Protein AF-A0A5J4PQX6-F1 (afdb_monomer_lite)

Sequence (126 aa):
AGCYSRKFLVVVPFRTVFSLAATLFTVYRIVTVVIQKHILGWLISYLKDADSLYFFVPVFGYSLVLGLALDYDIFLFYRIAEYRDLGYTDHAAIVKATSQSGRIITAAGLIMAIAFLGLLFSHMVY

Secondary structure (DSSP, 8-state):
-THHHHHHHHHHHHHHHHHHHHHHHHHHHHHHHHHHTTTTTTT-GGGTS-----THHHHH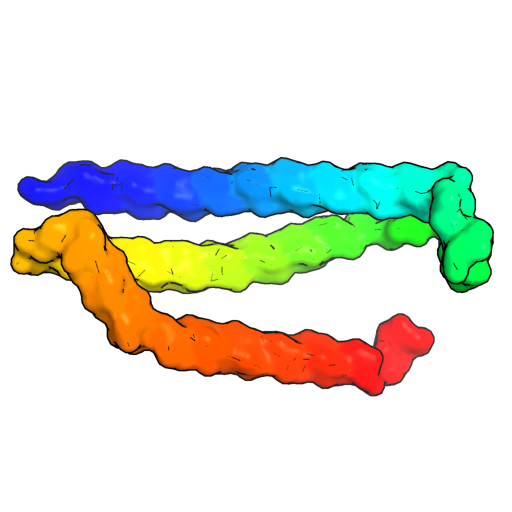HHHHHHHHHHHHHHHHHHHHHHHHHTT--HHHHHHHHHHHHHHHHHHHHHHHHHHHHHHHTSTT--

Organism: NCBI:txid222440

Radius of gyration: 19.86 Å; chains: 1; bounding box: 50×26×47 Å

Foldseek 3Di:
DPPVLVVCLVVQLVVVLVVLLVVLVVVQVVVQCCLCVVVVCVPDVVSVPDNGDDPCVSVVVSVVVSVLCCVVRNQLSVQLVVVVVVVDDSVRSNVVSCVVCVVVSVVVVVVVVVVVVVVVVDPPVD

pLDDT: mean 85.91, std 11.37, range [44.25, 95.75]

Structure (mmCIF, N/CA/C/O backbone):
data_AF-A0A5J4PQX6-F1
#
_entry.id   AF-A0A5J4PQX6-F1
#
loop_
_atom_site.group_PDB
_atom_site.id
_atom_site.type_symbol
_atom_site.label_atom_id
_atom_site.label_alt_id
_atom_site.label_comp_id
_atom_site.label_asym_id
_atom_site.label_entity_id
_atom_site.label_seq_id
_atom_site.pdbx_PDB_ins_code
_atom_site.Cartn_x
_atom_site.Cartn_y
_atom_site.Cartn_z
_atom_site.occupancy
_atom_site.B_iso_or_equiv
_atom_site.auth_seq_id
_atom_site.auth_comp_id
_atom_site.auth_asym_id
_atom_site.auth_atom_id
_atom_site.pdbx_PDB_model_num
ATOM 1 N N . ALA A 1 1 ? -27.441 -2.103 13.498 1.00 50.09 1 ALA A N 1
ATOM 2 C CA . ALA A 1 1 ? -26.081 -1.630 13.158 1.00 50.09 1 ALA A CA 1
ATOM 3 C C . ALA A 1 1 ? -25.296 -2.579 12.227 1.00 50.09 1 ALA A C 1
ATOM 5 O O . ALA A 1 1 ? -24.543 -2.086 11.403 1.00 50.09 1 ALA A O 1
ATOM 6 N N . GLY A 1 2 ? -25.500 -3.907 12.245 1.00 52.50 2 GLY A N 1
ATOM 7 C CA . GLY A 1 2 ? -24.624 -4.872 11.538 1.00 52.50 2 GLY A CA 1
ATOM 8 C C . GLY A 1 2 ? -24.675 -4.976 9.997 1.00 52.50 2 GLY A C 1
ATOM 9 O O . GLY A 1 2 ? -23.909 -5.746 9.428 1.00 52.50 2 GLY A O 1
ATOM 10 N N . CYS A 1 3 ? -25.537 -4.236 9.286 1.00 49.62 3 CYS A N 1
ATOM 11 C CA . CYS A 1 3 ? -25.641 -4.345 7.816 1.00 49.62 3 CYS A CA 1
ATOM 12 C C . CYS A 1 3 ? -24.597 -3.487 7.067 1.00 49.62 3 CYS A C 1
ATOM 14 O O . CYS A 1 3 ? -24.184 -3.831 5.959 1.00 49.62 3 CYS A O 1
ATOM 16 N N . TYR A 1 4 ? -24.126 -2.394 7.680 1.00 55.41 4 TYR A N 1
ATOM 17 C CA . TYR A 1 4 ? -23.200 -1.453 7.036 1.00 55.41 4 TYR A CA 1
ATOM 18 C C . TYR A 1 4 ? -21.765 -2.009 6.944 1.00 55.41 4 TYR A C 1
ATOM 20 O O . TYR A 1 4 ? -21.097 -1.845 5.926 1.00 55.41 4 TYR A O 1
ATOM 28 N N . SER A 1 5 ? -21.337 -2.763 7.962 1.00 62.53 5 SER A N 1
ATOM 29 C CA . SER A 1 5 ? -19.995 -3.356 8.065 1.00 62.53 5 SER A CA 1
ATOM 30 C C . SER A 1 5 ? -19.708 -4.404 6.971 1.00 62.53 5 SER A C 1
ATOM 32 O O . SER A 1 5 ? -18.662 -4.369 6.324 1.00 62.53 5 SER A O 1
ATOM 34 N N . ARG A 1 6 ? -20.675 -5.279 6.645 1.00 64.12 6 ARG A N 1
ATOM 35 C C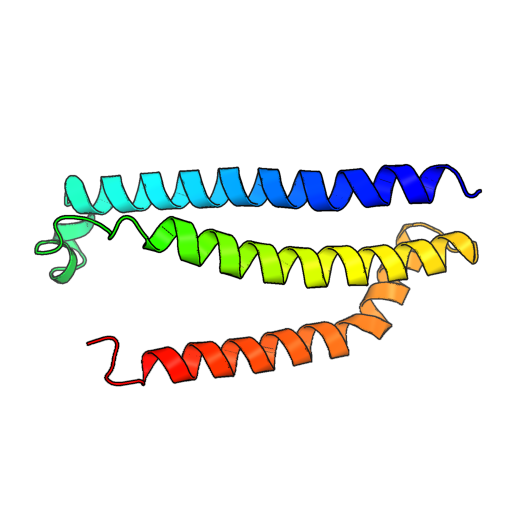A . ARG A 1 6 ? -20.481 -6.353 5.646 1.00 64.12 6 ARG A CA 1
ATOM 36 C C . ARG A 1 6 ? -20.322 -5.859 4.209 1.00 64.12 6 ARG A C 1
ATOM 38 O O . ARG A 1 6 ? -19.529 -6.425 3.464 1.00 64.12 6 ARG A O 1
ATOM 45 N N . LYS A 1 7 ? -21.079 -4.835 3.799 1.00 65.44 7 LYS A N 1
ATOM 46 C CA . LYS A 1 7 ? -20.985 -4.309 2.425 1.00 65.44 7 LYS A CA 1
ATOM 47 C C . LYS A 1 7 ? -19.676 -3.552 2.208 1.00 65.44 7 LYS A C 1
ATOM 49 O O . LYS A 1 7 ? -19.052 -3.716 1.166 1.00 65.44 7 LYS A O 1
ATOM 54 N N . PHE A 1 8 ? -19.224 -2.791 3.205 1.00 69.00 8 PHE A N 1
ATOM 55 C CA . PHE A 1 8 ? -17.939 -2.092 3.142 1.00 69.00 8 PHE A CA 1
ATOM 56 C C . PHE A 1 8 ? -16.747 -3.054 3.112 1.00 69.00 8 PHE A C 1
ATOM 58 O O . PHE A 1 8 ? -15.829 -2.835 2.328 1.00 69.00 8 PHE A O 1
ATOM 65 N N . LEU A 1 9 ? -16.798 -4.160 3.862 1.00 71.62 9 LEU A N 1
ATOM 66 C CA . LEU A 1 9 ? -15.724 -5.160 3.893 1.00 71.62 9 LEU A CA 1
ATOM 67 C C . LEU A 1 9 ? -15.433 -5.793 2.522 1.00 71.62 9 LEU A C 1
ATOM 69 O O . LEU A 1 9 ? -14.299 -6.168 2.261 1.00 71.62 9 LEU A O 1
ATOM 73 N N . VAL A 1 10 ? -16.434 -5.907 1.644 1.00 79.50 10 VAL A N 1
ATOM 74 C CA . VAL A 1 10 ? -16.257 -6.470 0.291 1.00 79.50 10 VAL A CA 1
ATOM 75 C C . VAL A 1 10 ? -15.869 -5.391 -0.722 1.00 79.50 10 VAL A C 1
ATOM 77 O O . VAL A 1 10 ? -15.073 -5.637 -1.625 1.00 79.50 10 VAL A O 1
ATOM 80 N N . VAL A 1 11 ? -16.396 -4.174 -0.567 1.00 85.19 11 VAL A N 1
ATOM 81 C CA . VAL A 1 11 ? -16.122 -3.062 -1.490 1.00 85.19 11 VAL A CA 1
ATOM 82 C C . VAL A 1 11 ? -14.688 -2.549 -1.352 1.00 85.19 11 VAL A C 1
ATOM 84 O O . VAL A 1 11 ? -14.076 -2.202 -2.359 1.00 85.19 11 VAL A O 1
ATOM 87 N N . VAL A 1 12 ? -14.138 -2.518 -0.136 1.00 86.12 12 VAL A N 1
ATOM 88 C CA . VAL A 1 12 ? -12.768 -2.048 0.134 1.00 86.12 12 VAL A CA 1
ATOM 89 C C . VAL A 1 12 ? -11.704 -2.861 -0.620 1.00 86.12 12 VAL A C 1
ATOM 91 O O . VAL A 1 12 ? -11.019 -2.262 -1.447 1.00 86.12 12 VAL A O 1
ATOM 94 N N . PRO A 1 13 ? -11.581 -4.194 -0.448 1.00 88.44 13 PRO A N 1
ATOM 95 C CA . PRO A 1 13 ? -10.551 -4.968 -1.136 1.00 88.44 13 PRO A CA 1
ATOM 96 C C . PRO A 1 13 ? -10.742 -4.934 -2.652 1.00 88.44 13 PRO A C 1
ATOM 98 O O . PRO A 1 13 ? -9.772 -4.812 -3.393 1.00 88.44 13 PRO A O 1
ATOM 101 N N . PHE A 1 14 ? -11.989 -4.962 -3.130 1.00 91.25 14 PHE A N 1
ATOM 102 C CA . PHE A 1 14 ? -12.268 -4.887 -4.562 1.00 91.25 14 PHE A CA 1
ATOM 103 C C . PHE A 1 14 ? -11.829 -3.545 -5.167 1.00 91.25 14 PHE A C 1
ATOM 105 O O . PHE A 1 14 ? -11.205 -3.501 -6.230 1.00 91.25 14 PHE A O 1
ATOM 112 N N . ARG A 1 15 ? -12.096 -2.440 -4.462 1.00 92.06 15 ARG A N 1
ATOM 113 C CA . ARG A 1 15 ? -11.613 -1.108 -4.835 1.00 92.06 15 ARG A CA 1
ATOM 114 C C . ARG A 1 15 ? -10.085 -1.066 -4.869 1.00 92.06 15 ARG A C 1
ATOM 116 O O . ARG A 1 15 ? -9.528 -0.521 -5.822 1.00 92.06 15 ARG A O 1
ATOM 123 N N . THR A 1 16 ? -9.412 -1.631 -3.869 1.00 92.25 16 THR A N 1
ATOM 124 C CA . THR A 1 16 ? -7.944 -1.660 -3.795 1.00 92.25 16 THR A CA 1
ATOM 125 C C . THR A 1 16 ? -7.349 -2.438 -4.964 1.00 92.25 16 THR A C 1
ATOM 127 O O . THR A 1 16 ? -6.533 -1.883 -5.698 1.00 92.25 16 THR A O 1
ATOM 130 N N . VAL A 1 17 ? -7.838 -3.655 -5.227 1.00 94.94 17 VAL A N 1
ATOM 131 C CA . VAL A 1 17 ? -7.437 -4.500 -6.369 1.00 94.94 17 VAL A CA 1
ATOM 132 C C . VAL A 1 17 ? -7.503 -3.724 -7.686 1.00 94.94 17 VAL A C 1
ATOM 134 O O . VAL A 1 17 ? -6.524 -3.693 -8.437 1.00 94.94 17 VAL A O 1
ATOM 137 N N . PHE A 1 18 ? -8.637 -3.066 -7.949 1.00 95.50 18 PHE A N 1
ATOM 138 C CA . PHE A 1 18 ? -8.859 -2.325 -9.189 1.00 95.50 18 PHE A CA 1
ATOM 139 C C . PHE A 1 18 ? -7.969 -1.082 -9.294 1.00 95.50 18 PHE A C 1
ATOM 141 O O . PHE A 1 18 ? -7.337 -0.850 -10.324 1.00 95.50 18 PHE A O 1
ATOM 148 N N . SER A 1 19 ? -7.881 -0.294 -8.219 1.00 94.75 19 SER A N 1
ATOM 149 C CA . SER A 1 19 ? -7.065 0.925 -8.186 1.00 94.75 19 SER A CA 1
ATOM 150 C C . SER A 1 19 ? -5.570 0.637 -8.368 1.00 94.75 19 SER A C 1
ATOM 152 O O . SER A 1 19 ? -4.894 1.346 -9.118 1.00 94.75 19 SER A O 1
ATOM 154 N N . LEU A 1 20 ? -5.062 -0.440 -7.762 1.00 95.25 20 LEU A N 1
ATOM 155 C CA . LEU A 1 20 ? -3.676 -0.871 -7.921 1.00 95.25 20 LEU A CA 1
ATOM 156 C C . LEU A 1 20 ? -3.410 -1.412 -9.320 1.00 95.25 20 LEU A C 1
ATOM 158 O O . LEU A 1 20 ? -2.380 -1.082 -9.900 1.00 95.25 20 LEU A O 1
ATOM 162 N N . ALA A 1 21 ? -4.339 -2.185 -9.888 1.00 95.25 21 ALA A N 1
ATOM 163 C CA . ALA A 1 21 ? -4.201 -2.698 -11.248 1.00 95.25 21 ALA A CA 1
ATOM 164 C C . ALA A 1 21 ? -4.127 -1.546 -12.258 1.00 95.25 21 ALA A C 1
ATOM 166 O O . ALA A 1 21 ? -3.219 -1.506 -13.085 1.00 95.25 21 ALA A O 1
ATOM 167 N N . ALA A 1 22 ? -5.031 -0.568 -12.145 1.00 95.75 22 ALA A N 1
ATOM 168 C CA . ALA A 1 22 ? -5.045 0.612 -13.004 1.00 95.75 22 ALA A CA 1
ATOM 169 C C . ALA A 1 22 ? -3.760 1.446 -12.864 1.00 95.75 22 ALA A C 1
ATOM 171 O O . ALA A 1 22 ? -3.166 1.852 -13.867 1.00 95.75 22 ALA A O 1
ATOM 172 N N . THR A 1 23 ? -3.298 1.665 -11.629 1.00 95.31 23 THR A N 1
ATOM 173 C CA . THR A 1 23 ? -2.071 2.426 -11.352 1.00 95.31 23 THR A CA 1
ATOM 174 C C . THR A 1 23 ? -0.847 1.715 -11.918 1.00 95.31 23 THR A C 1
ATOM 176 O O . THR A 1 23 ? -0.076 2.316 -12.663 1.00 95.31 23 THR A O 1
ATOM 179 N N . LEU A 1 24 ? -0.684 0.423 -11.627 1.00 94.75 24 LEU A N 1
ATOM 180 C CA . LEU A 1 24 ? 0.470 -0.348 -12.075 1.00 94.75 24 LEU A CA 1
ATOM 181 C C . LEU A 1 24 ? 0.492 -0.501 -13.598 1.00 94.75 24 LEU A C 1
ATOM 183 O O . LEU A 1 24 ? 1.548 -0.359 -14.208 1.00 94.75 24 LEU A O 1
ATOM 187 N N . PHE A 1 25 ? -0.666 -0.732 -14.222 1.00 93.75 25 PHE A N 1
ATOM 188 C CA . PHE A 1 25 ? -0.775 -0.778 -15.677 1.00 93.75 25 PHE A CA 1
ATOM 189 C C . PHE A 1 25 ? -0.335 0.550 -16.297 1.00 93.75 25 PHE A C 1
ATOM 191 O O . PHE A 1 25 ? 0.470 0.564 -17.226 1.00 93.75 25 PHE A O 1
ATOM 198 N N . THR A 1 26 ? -0.797 1.672 -15.742 1.00 94.94 26 THR A N 1
ATOM 199 C CA . THR A 1 26 ? -0.411 3.011 -16.203 1.00 94.94 26 THR A CA 1
ATOM 200 C C . THR A 1 26 ? 1.095 3.230 -16.062 1.00 94.94 26 THR A C 1
ATOM 202 O O . THR A 1 26 ? 1.746 3.625 -17.027 1.00 94.94 26 THR A O 1
ATOM 205 N N . VAL A 1 27 ? 1.674 2.904 -14.903 1.00 94.62 27 VAL A N 1
ATOM 206 C CA . VAL A 1 27 ? 3.119 3.024 -14.657 1.00 94.62 27 VAL A CA 1
ATOM 207 C C . VAL A 1 27 ? 3.915 2.147 -15.623 1.00 94.62 27 VAL A C 1
ATOM 209 O O . VAL A 1 27 ? 4.826 2.641 -16.280 1.00 94.62 27 VAL A O 1
ATOM 212 N N . TYR A 1 28 ? 3.546 0.875 -15.781 1.00 92.69 28 TYR A N 1
ATOM 213 C CA . TYR A 1 28 ? 4.210 -0.040 -16.709 1.00 92.69 28 TYR A CA 1
ATOM 214 C C . TYR A 1 28 ? 4.169 0.482 -18.153 1.00 92.69 28 TYR A C 1
ATOM 216 O O . TYR A 1 28 ? 5.183 0.470 -18.855 1.00 92.69 28 TYR A O 1
ATOM 224 N N . ARG A 1 29 ? 3.021 1.009 -18.599 1.00 92.31 29 ARG A N 1
ATOM 225 C CA . ARG A 1 29 ? 2.882 1.606 -19.936 1.00 92.31 29 ARG A CA 1
ATOM 226 C C . ARG A 1 29 ? 3.730 2.863 -20.104 1.00 92.31 29 ARG A C 1
ATOM 228 O O . ARG A 1 29 ? 4.355 3.021 -21.147 1.00 92.31 29 ARG A O 1
ATOM 235 N N . ILE A 1 30 ? 3.796 3.730 -19.097 1.00 92.69 30 ILE A N 1
ATOM 236 C CA . ILE A 1 30 ? 4.654 4.921 -19.142 1.00 92.69 30 ILE A CA 1
ATOM 237 C C . ILE A 1 30 ? 6.124 4.505 -19.238 1.00 92.69 30 ILE A C 1
ATOM 239 O O . ILE A 1 30 ? 6.830 4.968 -20.131 1.00 92.69 30 ILE A O 1
ATOM 243 N N . VAL A 1 31 ? 6.579 3.599 -18.369 1.00 90.19 31 VAL A N 1
ATOM 244 C CA . VAL A 1 31 ? 7.988 3.181 -18.325 1.00 90.19 31 VAL A CA 1
ATOM 245 C C . VAL A 1 31 ? 8.411 2.507 -19.631 1.00 90.19 31 VAL A C 1
ATOM 247 O O . VAL A 1 31 ? 9.445 2.862 -20.191 1.00 90.19 31 VAL A O 1
ATOM 250 N N . THR A 1 32 ? 7.600 1.590 -20.165 1.00 88.88 32 THR A N 1
ATOM 251 C CA . THR A 1 32 ? 7.905 0.925 -21.446 1.00 88.88 32 THR A CA 1
ATOM 252 C C . THR A 1 32 ? 7.994 1.911 -22.609 1.00 88.88 32 THR A C 1
ATOM 254 O O . THR A 1 32 ? 8.919 1.813 -23.409 1.00 88.88 32 THR A O 1
ATOM 257 N N . VAL A 1 33 ? 7.109 2.911 -22.678 1.00 89.88 33 VAL A N 1
ATOM 258 C CA . VAL A 1 33 ? 7.173 3.959 -23.711 1.00 89.88 33 VAL A CA 1
ATOM 259 C C . VAL A 1 33 ? 8.420 4.834 -23.560 1.00 89.88 33 VAL A C 1
ATOM 261 O O . VAL A 1 33 ? 9.032 5.188 -24.567 1.00 89.88 33 VAL A O 1
ATOM 264 N N . VAL A 1 34 ? 8.805 5.187 -22.331 1.00 88.94 34 VAL A N 1
ATOM 265 C CA . VAL A 1 34 ? 10.003 6.004 -22.065 1.00 88.94 34 VAL A CA 1
ATOM 266 C C . VAL A 1 34 ? 11.276 5.289 -22.515 1.00 88.94 34 VAL A C 1
ATOM 268 O O . VAL A 1 34 ? 12.124 5.928 -23.140 1.00 88.94 34 VAL A O 1
ATOM 271 N N . ILE A 1 35 ? 11.380 3.987 -22.232 1.00 86.69 35 ILE A N 1
ATOM 272 C CA . ILE A 1 35 ? 12.510 3.141 -22.637 1.00 86.69 35 ILE A CA 1
ATOM 273 C C . ILE A 1 35 ? 12.540 2.999 -24.166 1.00 86.69 35 ILE A C 1
ATOM 275 O O . ILE A 1 35 ? 13.515 3.401 -24.791 1.00 86.69 35 ILE A O 1
ATOM 279 N N . GLN A 1 36 ? 11.437 2.559 -24.783 1.00 86.31 36 GLN A N 1
ATOM 280 C CA . GLN A 1 36 ? 11.364 2.293 -26.229 1.00 86.31 36 GLN A CA 1
ATOM 281 C C . GLN A 1 36 ? 11.595 3.527 -27.104 1.00 86.31 36 GLN A C 1
ATOM 283 O O . GLN A 1 36 ? 12.141 3.430 -28.197 1.00 86.31 36 GLN A O 1
ATOM 288 N N . LYS A 1 37 ? 11.133 4.700 -26.663 1.00 85.81 37 LYS A N 1
ATOM 289 C CA . LYS A 1 37 ? 11.311 5.949 -27.417 1.00 85.81 37 LYS A CA 1
ATOM 290 C C . LYS A 1 37 ? 12.620 6.665 -27.080 1.00 85.81 37 LYS A C 1
ATOM 292 O O . LYS A 1 37 ? 12.818 7.780 -27.555 1.00 85.81 37 LYS A O 1
ATOM 297 N N . HIS A 1 38 ? 13.459 6.081 -26.219 1.00 81.38 38 HIS A N 1
ATOM 298 C CA . HIS A 1 38 ? 14.676 6.684 -25.672 1.00 81.38 38 HIS A CA 1
ATOM 299 C C . HIS A 1 38 ? 14.483 8.137 -25.203 1.00 81.38 38 HIS A C 1
ATOM 301 O O . HIS A 1 38 ? 15.400 8.957 -25.280 1.00 81.38 38 HIS A O 1
ATOM 307 N N . ILE A 1 39 ? 13.291 8.464 -24.680 1.00 81.00 39 ILE A N 1
ATOM 308 C CA . ILE A 1 39 ? 12.905 9.833 -24.288 1.00 81.00 39 ILE A CA 1
ATOM 309 C C . ILE A 1 39 ? 13.884 10.400 -23.253 1.00 81.00 39 ILE A C 1
ATOM 311 O O . ILE A 1 39 ? 14.189 11.591 -23.264 1.00 81.00 39 ILE A O 1
ATOM 315 N N . LEU A 1 40 ? 14.397 9.537 -22.373 1.00 80.75 40 LEU A N 1
ATOM 316 C CA . LEU A 1 40 ? 15.348 9.887 -21.318 1.00 80.75 40 LEU A CA 1
ATOM 317 C C . LEU A 1 40 ? 16.798 9.493 -21.627 1.00 80.75 40 LEU A C 1
ATOM 319 O O . LEU A 1 40 ? 17.666 9.654 -20.769 1.00 80.75 40 LEU A O 1
ATOM 323 N N . GLY A 1 41 ? 17.087 9.021 -22.844 1.00 76.88 41 GLY A N 1
ATOM 324 C CA . GLY A 1 41 ? 18.432 8.587 -23.226 1.00 76.88 41 GLY A CA 1
ATOM 325 C C . GLY A 1 41 ? 19.477 9.706 -23.149 1.00 76.88 41 GLY A C 1
ATOM 326 O O . GLY A 1 41 ? 20.665 9.428 -23.036 1.00 76.88 41 GLY A O 1
ATOM 327 N N . TRP A 1 42 ? 19.059 10.974 -23.169 1.00 79.69 42 TRP A N 1
ATOM 328 C CA . TRP A 1 42 ? 19.950 12.126 -22.993 1.00 79.69 42 TRP A CA 1
ATOM 329 C C . TRP A 1 42 ? 20.384 12.357 -21.535 1.00 79.69 42 TRP A C 1
ATOM 331 O O . TRP A 1 42 ? 21.432 12.955 -21.313 1.00 79.69 42 TRP A O 1
ATOM 341 N N . LEU A 1 43 ? 19.603 11.889 -20.555 1.00 80.06 43 LEU A N 1
ATOM 342 C CA . LEU A 1 43 ? 19.861 12.083 -19.124 1.00 80.06 43 LEU A CA 1
ATOM 343 C C . LEU A 1 43 ? 20.532 10.857 -18.492 1.00 80.06 43 LEU A C 1
ATOM 345 O O . LEU A 1 43 ? 21.384 10.996 -17.619 1.00 80.06 43 LEU A O 1
ATOM 349 N N . ILE A 1 44 ? 20.147 9.654 -18.927 1.00 80.25 44 ILE A N 1
ATOM 350 C CA . ILE A 1 44 ? 20.620 8.391 -18.353 1.00 80.25 44 ILE A CA 1
ATOM 351 C C . 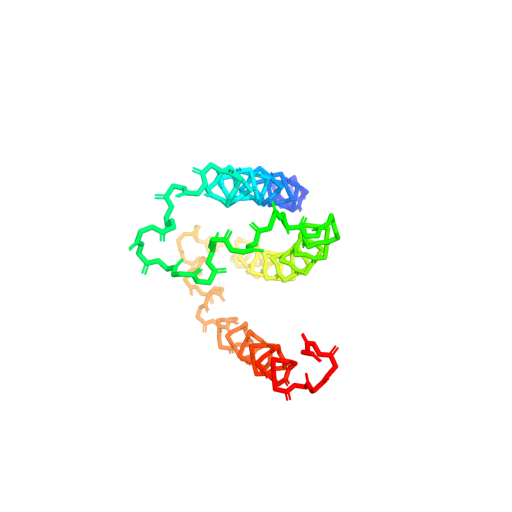ILE A 1 44 ? 21.120 7.498 -19.490 1.00 80.25 44 ILE A C 1
ATOM 353 O O . ILE A 1 44 ? 20.326 6.851 -20.171 1.00 80.25 44 ILE A O 1
ATOM 357 N N . SER A 1 45 ? 22.444 7.429 -19.676 1.00 73.31 45 SER A N 1
ATOM 358 C CA . SER A 1 45 ? 23.060 6.597 -20.728 1.00 73.31 45 SER A CA 1
ATOM 359 C C . SER A 1 45 ? 22.683 5.118 -20.620 1.00 73.31 45 SER A C 1
ATOM 361 O O . SER A 1 45 ? 22.519 4.470 -21.643 1.00 73.31 45 SER A O 1
ATOM 363 N N . TYR A 1 46 ? 22.453 4.603 -19.407 1.00 70.75 46 TYR A N 1
ATOM 364 C CA . TYR A 1 46 ? 22.037 3.212 -19.169 1.00 70.75 46 TYR A CA 1
ATOM 365 C C . TYR A 1 46 ? 20.666 2.859 -19.780 1.00 70.75 46 TYR A C 1
ATOM 367 O O . TYR A 1 46 ? 20.369 1.692 -20.002 1.00 70.75 46 TYR A O 1
ATOM 375 N N . LEU A 1 47 ? 19.819 3.859 -20.061 1.00 72.06 47 LEU A N 1
ATOM 376 C CA . LEU A 1 47 ? 18.524 3.661 -20.721 1.00 72.06 47 LEU A CA 1
ATOM 377 C C . LEU A 1 47 ? 18.630 3.643 -22.254 1.00 72.06 47 LEU A C 1
ATOM 379 O O . LEU A 1 47 ? 17.617 3.449 -22.923 1.00 72.06 47 LEU A O 1
ATOM 383 N N . LYS A 1 48 ? 19.820 3.878 -22.827 1.00 65.12 48 LYS A N 1
ATOM 384 C CA . LYS A 1 48 ? 20.028 3.778 -24.280 1.00 65.12 48 LYS A CA 1
ATOM 385 C C . LYS A 1 48 ? 20.123 2.332 -24.754 1.00 65.12 48 LYS A C 1
ATOM 387 O O . LYS A 1 48 ? 19.617 2.041 -25.827 1.00 65.12 48 LYS A O 1
ATOM 392 N N . ASP A 1 49 ? 20.708 1.460 -23.939 1.00 68.56 49 ASP A N 1
ATOM 393 C CA . ASP A 1 49 ? 20.943 0.051 -24.286 1.00 68.56 49 ASP A CA 1
ATOM 394 C C . ASP A 1 49 ? 19.824 -0.882 -23.785 1.00 68.56 49 ASP A C 1
ATOM 396 O O . ASP A 1 49 ? 19.858 -2.091 -24.001 1.00 68.56 49 ASP A O 1
ATOM 400 N N . ALA A 1 50 ? 18.829 -0.334 -23.082 1.00 73.00 50 ALA A N 1
ATOM 401 C CA . ALA A 1 50 ? 17.683 -1.089 -22.597 1.00 73.00 50 ALA A CA 1
ATOM 402 C C . ALA A 1 50 ? 16.588 -1.142 -23.673 1.00 73.00 50 ALA A C 1
ATOM 404 O O . ALA A 1 50 ? 15.958 -0.127 -23.961 1.00 73.00 50 ALA A O 1
ATOM 405 N N . ASP A 1 51 ? 16.314 -2.330 -24.215 1.00 71.88 51 ASP A N 1
ATOM 406 C CA . ASP A 1 51 ? 15.277 -2.510 -25.242 1.00 71.88 51 ASP A CA 1
ATOM 407 C C . ASP A 1 51 ? 13.855 -2.571 -24.657 1.00 71.88 51 ASP A C 1
ATOM 409 O O . ASP A 1 51 ? 12.909 -1.988 -25.194 1.00 71.88 51 ASP A O 1
ATOM 413 N N . SER A 1 52 ? 13.661 -3.304 -23.554 1.00 76.00 52 SER A N 1
ATOM 414 C CA . SER A 1 52 ? 12.334 -3.511 -22.963 1.00 76.00 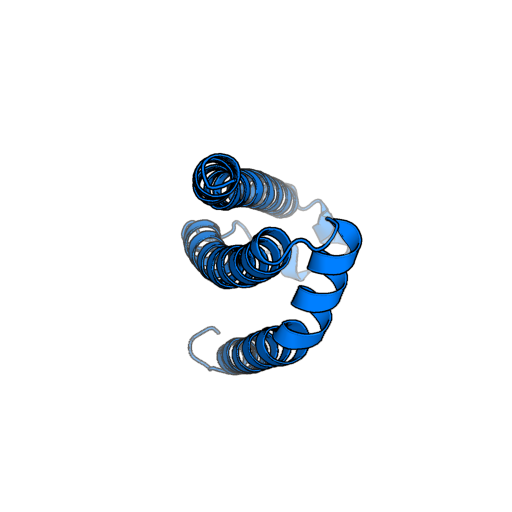52 SER A CA 1
ATOM 415 C C . SER A 1 52 ? 12.398 -4.004 -21.518 1.00 76.00 52 SER A C 1
ATOM 417 O O . SER A 1 52 ? 13.369 -4.619 -21.085 1.00 76.00 52 SER A O 1
ATOM 419 N N . LEU A 1 53 ? 11.303 -3.797 -20.782 1.00 81.62 53 LEU A N 1
ATOM 420 C CA . LEU A 1 53 ? 11.062 -4.480 -19.513 1.00 81.62 53 LEU A CA 1
ATOM 421 C C . LEU A 1 53 ? 10.650 -5.935 -19.754 1.00 81.62 53 LEU A C 1
ATOM 423 O O . LEU A 1 53 ? 9.866 -6.224 -20.664 1.00 81.62 53 LEU A O 1
ATOM 427 N N . TYR A 1 54 ? 11.110 -6.833 -18.884 1.00 86.19 54 TYR A N 1
ATOM 428 C CA . TYR A 1 54 ? 10.654 -8.219 -18.868 1.00 86.19 54 TYR A CA 1
ATOM 429 C C . TYR A 1 54 ? 9.148 -8.316 -18.593 1.00 86.19 54 TYR A C 1
ATOM 431 O O . TYR A 1 54 ? 8.601 -7.589 -17.759 1.00 86.19 54 TYR A O 1
ATOM 439 N N . PHE A 1 55 ? 8.475 -9.266 -19.249 1.00 84.62 55 PHE A N 1
ATOM 440 C CA . PHE A 1 55 ? 7.019 -9.427 -19.148 1.00 84.62 55 PHE A CA 1
ATOM 441 C C . PHE A 1 55 ? 6.544 -9.790 -17.730 1.00 84.62 55 PHE A C 1
ATOM 443 O O . PHE A 1 55 ? 5.413 -9.485 -17.357 1.00 84.62 55 PHE A O 1
ATOM 450 N N . PHE A 1 56 ? 7.398 -10.444 -16.937 1.00 87.62 56 PHE A N 1
ATOM 451 C CA . PHE A 1 56 ? 7.050 -10.911 -15.599 1.00 87.62 56 PHE A CA 1
ATOM 452 C C . PHE A 1 56 ? 7.109 -9.799 -14.544 1.00 87.62 56 PHE A C 1
ATOM 454 O O . PHE A 1 56 ? 6.457 -9.911 -13.510 1.00 87.62 56 PHE A O 1
ATOM 461 N N . VAL A 1 57 ? 7.836 -8.705 -14.802 1.00 90.38 57 VAL A N 1
ATOM 462 C CA . VAL A 1 57 ? 7.986 -7.570 -13.873 1.00 90.38 57 VAL A CA 1
ATOM 463 C C . VAL A 1 57 ? 6.635 -7.007 -13.409 1.00 90.38 57 VAL A C 1
ATOM 465 O O . VAL A 1 57 ? 6.428 -6.937 -12.197 1.00 90.38 57 VAL A O 1
ATOM 468 N N . PRO A 1 58 ? 5.683 -6.645 -14.295 1.00 91.12 58 PRO A N 1
ATOM 469 C CA . PRO A 1 58 ? 4.377 -6.159 -13.850 1.00 91.12 58 PRO A CA 1
ATOM 470 C C . PRO A 1 58 ? 3.554 -7.235 -13.133 1.00 91.12 58 PRO A C 1
ATOM 472 O O . PRO A 1 58 ? 2.785 -6.899 -12.241 1.00 91.12 58 PRO A O 1
ATOM 475 N N . VAL A 1 59 ? 3.721 -8.518 -13.470 1.00 92.31 59 VAL A N 1
ATOM 476 C CA . VAL A 1 59 ? 2.984 -9.614 -12.821 1.00 92.31 59 VAL A CA 1
ATOM 477 C C . VAL A 1 59 ? 3.442 -9.777 -11.373 1.00 92.31 59 VAL A C 1
ATOM 479 O O . VAL A 1 59 ? 2.628 -9.672 -10.459 1.00 92.31 59 VAL A O 1
ATOM 482 N N . PHE A 1 60 ? 4.747 -9.949 -11.148 1.00 92.19 60 PHE A N 1
ATOM 483 C CA . PHE A 1 60 ? 5.304 -10.067 -9.799 1.00 92.19 60 PHE A CA 1
ATOM 484 C C . PHE A 1 60 ? 5.124 -8.779 -8.995 1.00 92.19 60 PHE A C 1
ATOM 486 O O . PHE A 1 60 ? 4.727 -8.836 -7.834 1.00 92.19 60 PHE A O 1
ATOM 493 N N . GLY A 1 61 ? 5.352 -7.617 -9.613 1.00 91.94 61 GLY A N 1
ATOM 494 C CA . GLY A 1 61 ? 5.145 -6.323 -8.967 1.00 91.94 61 GLY A CA 1
ATOM 495 C C . GLY A 1 61 ? 3.699 -6.130 -8.508 1.00 91.94 61 GLY A C 1
ATOM 496 O O . GLY A 1 61 ? 3.471 -5.699 -7.379 1.00 91.94 61 GLY A O 1
ATOM 497 N N . TYR A 1 62 ? 2.725 -6.515 -9.340 1.00 94.81 62 TYR A N 1
ATOM 498 C CA . TYR A 1 62 ? 1.315 -6.478 -8.962 1.00 94.81 62 TYR A CA 1
ATOM 499 C C . TYR A 1 62 ? 1.022 -7.406 -7.788 1.00 94.81 62 TYR A C 1
ATOM 501 O O . TYR A 1 62 ? 0.454 -6.959 -6.798 1.00 94.81 62 TYR A O 1
ATOM 509 N N . SER A 1 63 ? 1.429 -8.675 -7.876 1.00 93.81 63 SER A N 1
ATOM 510 C CA . SER A 1 63 ? 1.176 -9.667 -6.827 1.00 93.81 63 SER A CA 1
ATOM 511 C C . SER A 1 63 ? 1.763 -9.247 -5.481 1.00 93.81 63 SER A C 1
ATOM 513 O O . SER A 1 63 ? 1.091 -9.382 -4.460 1.00 93.81 63 SER A O 1
ATOM 515 N N . LEU A 1 64 ? 2.980 -8.695 -5.482 1.00 92.31 64 LEU A N 1
ATOM 516 C CA . LEU A 1 64 ? 3.628 -8.196 -4.274 1.00 92.31 64 LEU A CA 1
ATOM 517 C C . LEU A 1 64 ? 2.864 -7.010 -3.685 1.00 92.31 64 LEU A C 1
ATOM 519 O O . LEU A 1 64 ? 2.408 -7.090 -2.551 1.00 92.31 64 LEU A O 1
ATOM 523 N N . VAL A 1 65 ? 2.667 -5.929 -4.445 1.00 92.62 65 VAL A N 1
ATOM 524 C CA . VAL A 1 65 ? 1.999 -4.722 -3.926 1.00 92.62 65 VAL A CA 1
ATOM 525 C C . VAL A 1 65 ? 0.561 -5.017 -3.506 1.00 92.62 65 VAL A C 1
ATOM 527 O O . VAL A 1 65 ? 0.100 -4.488 -2.497 1.00 92.62 65 VAL A O 1
ATOM 530 N N . LEU A 1 66 ? -0.139 -5.882 -4.242 1.00 94.31 66 LEU A N 1
ATOM 531 C CA . LEU A 1 66 ? -1.500 -6.275 -3.912 1.00 94.31 66 LEU A CA 1
ATOM 532 C C . LEU A 1 66 ? -1.573 -7.019 -2.577 1.00 94.31 66 LEU A C 1
ATOM 534 O O . LEU A 1 66 ? -2.427 -6.681 -1.763 1.00 94.31 66 LEU A O 1
ATOM 538 N N . GLY A 1 67 ? -0.690 -7.995 -2.338 1.00 91.81 67 GLY A N 1
ATOM 539 C CA . GLY A 1 67 ? -0.659 -8.722 -1.065 1.00 91.81 67 GLY A CA 1
ATOM 540 C C . GLY A 1 67 ? -0.462 -7.774 0.117 1.00 91.81 67 GLY A C 1
ATOM 541 O O . GLY A 1 67 ? -1.219 -7.801 1.080 1.00 91.81 67 GLY A O 1
ATOM 542 N N . LEU A 1 68 ? 0.476 -6.841 -0.023 1.00 90.62 68 LEU A N 1
ATOM 543 C CA . LEU A 1 68 ? 0.778 -5.858 1.016 1.00 90.62 68 LEU A CA 1
ATOM 544 C C . LEU A 1 68 ? -0.371 -4.893 1.262 1.00 90.62 68 LEU A C 1
ATOM 546 O O . LEU A 1 68 ? -0.729 -4.626 2.405 1.00 90.62 68 LEU A O 1
ATOM 550 N N . ALA A 1 69 ? -0.967 -4.378 0.191 1.00 92.06 69 ALA A N 1
ATOM 551 C CA . ALA A 1 69 ? -2.083 -3.459 0.307 1.00 92.06 69 ALA A CA 1
ATOM 552 C C . ALA A 1 69 ? -3.293 -4.121 0.972 1.00 92.06 69 ALA A C 1
ATOM 554 O O . ALA A 1 69 ? -3.899 -3.512 1.848 1.00 92.06 69 ALA A O 1
ATOM 555 N N . LEU A 1 70 ? -3.625 -5.363 0.605 1.00 92.38 70 LEU A N 1
ATOM 556 C CA . LEU A 1 70 ? -4.764 -6.077 1.185 1.00 92.38 70 LEU A CA 1
ATOM 557 C C . LEU A 1 70 ? -4.557 -6.396 2.668 1.00 92.38 70 LEU A C 1
ATOM 559 O O . LEU A 1 70 ? -5.497 -6.229 3.448 1.00 92.38 70 LEU A O 1
ATOM 563 N N . ASP A 1 71 ? -3.344 -6.784 3.064 1.00 88.50 71 ASP A N 1
ATOM 564 C CA . ASP A 1 71 ? -3.016 -7.063 4.464 1.00 88.50 71 ASP A CA 1
ATOM 565 C C . ASP A 1 71 ? -3.217 -5.819 5.343 1.00 88.50 71 ASP A C 1
ATOM 567 O O . ASP A 1 71 ? -3.800 -5.902 6.429 1.00 88.50 71 ASP A O 1
ATOM 571 N N . TYR A 1 72 ? -2.808 -4.641 4.861 1.00 88.69 72 TYR A N 1
ATOM 572 C CA . TYR A 1 72 ? -2.991 -3.386 5.591 1.00 88.69 72 TYR A CA 1
ATOM 573 C C . TYR A 1 72 ? -4.418 -2.856 5.533 1.00 88.69 72 TYR A C 1
ATOM 575 O O . TYR A 1 72 ? -4.957 -2.460 6.571 1.00 88.69 72 TYR A O 1
ATOM 583 N N . ASP A 1 73 ? -5.032 -2.849 4.350 1.00 90.69 73 ASP A N 1
ATOM 584 C CA . ASP A 1 73 ? -6.373 -2.309 4.158 1.00 90.69 73 ASP A CA 1
ATOM 585 C C . ASP A 1 73 ? -7.373 -3.078 5.006 1.00 90.69 73 ASP A C 1
ATOM 587 O O . ASP A 1 73 ? -8.111 -2.460 5.766 1.00 90.69 73 ASP A O 1
ATOM 591 N N . ILE A 1 74 ? -7.368 -4.414 4.944 1.00 89.62 74 ILE A N 1
ATOM 592 C CA . ILE A 1 74 ? -8.326 -5.239 5.688 1.00 89.62 74 ILE A CA 1
ATOM 593 C C . ILE A 1 74 ? -8.101 -5.094 7.193 1.00 89.62 74 ILE A C 1
ATOM 595 O O . ILE A 1 74 ? -9.067 -4.901 7.935 1.00 89.62 74 ILE A O 1
ATOM 599 N N . PHE A 1 75 ? -6.849 -5.138 7.657 1.00 89.31 75 PHE A N 1
ATOM 600 C CA . PHE A 1 75 ? -6.541 -5.024 9.082 1.00 89.31 75 PHE A CA 1
ATOM 601 C C . PHE A 1 75 ? -6.944 -3.660 9.657 1.00 89.31 75 PHE A C 1
ATOM 603 O O . PHE A 1 75 ? -7.606 -3.585 10.698 1.00 89.31 75 PHE A O 1
ATOM 610 N N . LEU A 1 76 ? -6.583 -2.572 8.972 1.00 90.44 76 LEU A N 1
ATOM 611 C CA . LEU A 1 76 ? -6.920 -1.223 9.410 1.00 90.44 76 LEU A CA 1
ATOM 612 C C . LEU A 1 76 ? -8.433 -0.994 9.354 1.00 90.44 76 LEU A C 1
ATOM 614 O O . LEU A 1 76 ? -9.001 -0.480 10.320 1.00 90.44 76 LEU A O 1
ATOM 618 N N . PHE A 1 77 ? -9.105 -1.419 8.277 1.00 90.12 77 PHE A N 1
ATOM 619 C CA . PHE A 1 77 ? -10.559 -1.281 8.168 1.00 90.12 77 PHE A CA 1
ATOM 620 C C . PHE A 1 77 ? -11.295 -2.068 9.240 1.00 90.12 77 PHE A C 1
ATOM 622 O O . PHE A 1 77 ? -12.252 -1.550 9.811 1.00 90.12 77 PHE A O 1
ATOM 629 N N . TYR A 1 78 ? -10.854 -3.292 9.531 1.00 89.56 78 TYR A N 1
ATOM 630 C CA . TYR A 1 78 ? -11.456 -4.105 10.580 1.00 89.56 78 TYR A CA 1
ATOM 631 C C . TYR A 1 78 ? -11.378 -3.390 11.931 1.00 89.56 78 TYR A C 1
ATOM 633 O O . TYR A 1 78 ? -12.377 -3.292 12.642 1.00 89.56 78 TYR A O 1
ATOM 641 N N . ARG A 1 79 ? -10.225 -2.786 12.248 1.00 90.44 79 ARG A N 1
ATOM 642 C CA . ARG A 1 79 ? -10.054 -2.036 13.496 1.00 90.44 79 ARG A CA 1
ATOM 643 C C . ARG A 1 79 ? -10.896 -0.760 13.542 1.00 90.44 79 ARG A C 1
ATOM 645 O O . ARG A 1 79 ? -11.433 -0.419 14.593 1.00 90.44 79 ARG A O 1
ATOM 652 N N . ILE A 1 80 ? -11.039 -0.057 12.418 1.00 91.56 80 ILE A N 1
ATOM 653 C CA . ILE A 1 80 ? -11.939 1.103 12.313 1.00 91.56 80 ILE A CA 1
ATOM 654 C C . ILE A 1 80 ? -13.392 0.664 12.527 1.00 91.56 80 ILE A C 1
ATOM 656 O O . ILE A 1 80 ? -14.114 1.306 13.290 1.00 91.56 80 ILE A O 1
ATOM 660 N N . ALA A 1 81 ? -13.812 -0.431 11.891 1.00 89.56 81 ALA A N 1
ATOM 661 C CA . ALA A 1 81 ? -15.163 -0.970 12.004 1.00 89.56 81 ALA A CA 1
ATOM 662 C C . ALA A 1 81 ? -15.492 -1.387 13.444 1.00 89.56 81 ALA A C 1
ATOM 664 O O . ALA A 1 81 ? -16.552 -1.029 13.946 1.00 89.56 81 ALA A O 1
ATOM 665 N N . GLU A 1 82 ? -14.558 -2.030 14.146 1.00 90.75 82 GLU A N 1
ATOM 666 C CA . GLU A 1 82 ? -14.703 -2.377 15.564 1.00 90.75 82 GLU A CA 1
ATOM 667 C C . GLU A 1 82 ? -14.967 -1.135 16.431 1.00 90.75 82 GLU A C 1
ATOM 669 O O . GLU A 1 82 ? -15.887 -1.119 17.247 1.00 90.75 82 GLU A O 1
ATOM 674 N N . TYR A 1 83 ? -14.226 -0.043 16.215 1.00 91.69 83 TYR A N 1
ATOM 675 C CA . TYR A 1 83 ? -14.483 1.209 16.929 1.00 91.69 83 TYR A CA 1
ATOM 676 C C . TYR A 1 83 ? -15.812 1.861 16.548 1.00 91.69 83 TYR A C 1
ATOM 678 O O . TYR A 1 83 ? -16.455 2.485 17.392 1.00 91.69 83 TYR A O 1
ATOM 686 N N . ARG A 1 84 ? -16.268 1.704 15.306 1.00 90.69 84 ARG A N 1
ATOM 687 C CA . ARG A 1 84 ? -17.601 2.168 14.906 1.00 90.69 84 ARG A CA 1
ATOM 688 C C . ARG A 1 84 ? -18.706 1.368 15.579 1.00 90.69 84 ARG A C 1
ATOM 690 O O . ARG A 1 84 ? -19.673 1.970 16.040 1.00 90.69 84 ARG A O 1
ATOM 697 N N . ASP A 1 85 ? -18.531 0.058 15.709 1.00 90.12 85 ASP A N 1
ATOM 698 C CA . ASP A 1 85 ? -19.470 -0.819 16.411 1.00 90.12 85 ASP A CA 1
ATOM 699 C C . ASP A 1 85 ? -19.521 -0.517 17.919 1.00 90.12 85 ASP A C 1
ATOM 701 O O . ASP A 1 85 ? -20.578 -0.631 18.538 1.00 90.12 85 ASP A O 1
ATOM 705 N N . LEU A 1 86 ? -18.422 -0.017 18.496 1.00 91.31 86 LEU A N 1
ATOM 706 C CA . LEU A 1 86 ? -18.365 0.518 19.864 1.00 91.31 86 LEU A CA 1
ATOM 707 C C . LEU A 1 86 ? -19.012 1.912 20.025 1.00 91.31 86 LEU A C 1
ATOM 709 O O . LEU A 1 86 ? -18.999 2.467 21.122 1.00 91.31 86 LEU A O 1
ATOM 713 N N . GLY A 1 87 ? -19.571 2.494 18.959 1.00 92.12 87 GLY A N 1
ATOM 714 C CA . GLY A 1 87 ? -20.314 3.759 19.002 1.00 92.12 87 GLY A CA 1
ATOM 715 C C . GLY A 1 87 ? -19.477 5.025 18.795 1.00 92.12 87 GLY A C 1
ATOM 716 O O . GLY A 1 87 ? -19.999 6.129 18.953 1.00 92.12 87 GLY A O 1
ATOM 717 N N . TYR A 1 88 ? -18.199 4.910 18.418 1.00 92.56 88 TYR A N 1
ATOM 718 C CA . TYR A 1 88 ? -17.380 6.080 18.084 1.00 92.56 88 TYR A CA 1
ATOM 719 C C . TYR A 1 88 ? -17.844 6.737 16.769 1.00 92.56 88 TYR A C 1
ATOM 721 O O . TYR A 1 88 ? -18.363 6.079 15.862 1.00 92.56 88 TYR A O 1
ATOM 729 N N . THR A 1 89 ? -17.625 8.050 16.631 1.00 94.44 89 THR A N 1
ATOM 730 C CA . THR A 1 89 ? -17.804 8.767 15.352 1.00 94.44 89 THR A CA 1
ATOM 731 C C . THR A 1 89 ? -16.776 8.295 14.316 1.00 94.44 89 THR A C 1
ATOM 733 O O . THR A 1 89 ? -15.731 7.769 14.697 1.00 94.44 89 THR A O 1
ATOM 736 N N . ASP A 1 90 ? -17.026 8.493 13.013 1.00 90.38 90 ASP A N 1
ATOM 737 C CA . ASP A 1 90 ? -16.086 8.089 11.945 1.00 90.38 90 ASP A CA 1
ATOM 738 C C . ASP A 1 90 ? -14.671 8.629 12.188 1.00 90.38 90 ASP A C 1
ATOM 740 O O . ASP A 1 90 ? -13.700 7.874 12.199 1.00 90.38 90 ASP A O 1
ATOM 744 N N . HIS A 1 91 ? -14.559 9.925 12.486 1.00 94.88 91 HIS A N 1
ATOM 745 C CA . HIS A 1 91 ? -13.271 10.556 12.758 1.00 94.88 91 HIS A CA 1
ATOM 746 C C . HIS A 1 91 ? -12.590 9.972 14.006 1.00 94.88 91 HIS A C 1
ATOM 748 O O . HIS A 1 91 ? -11.404 9.645 13.975 1.00 94.88 91 HIS A O 1
ATOM 754 N N . ALA A 1 92 ? -13.329 9.801 15.109 1.00 94.56 92 ALA A N 1
ATOM 755 C CA . ALA A 1 92 ? -12.764 9.257 16.343 1.00 94.56 92 ALA A CA 1
ATOM 756 C C . ALA A 1 92 ? -12.323 7.792 16.180 1.00 94.56 92 ALA A C 1
ATOM 758 O O . ALA A 1 92 ? -11.270 7.409 16.691 1.00 94.56 92 ALA A O 1
ATOM 759 N N . ALA A 1 93 ? -13.087 6.991 15.432 1.00 93.81 93 ALA A N 1
ATOM 760 C CA . ALA A 1 93 ? -12.752 5.608 15.121 1.00 93.81 93 ALA A CA 1
ATOM 761 C C . ALA A 1 93 ? -11.468 5.507 14.284 1.00 93.81 93 ALA A C 1
ATOM 763 O O . ALA A 1 93 ? -10.594 4.710 14.618 1.00 93.81 93 ALA A O 1
ATOM 764 N N . ILE A 1 94 ? -11.306 6.351 13.257 1.00 93.81 94 ILE A N 1
ATOM 765 C CA . ILE A 1 94 ? -10.100 6.379 12.411 1.00 93.81 94 ILE A CA 1
ATOM 766 C C . ILE A 1 94 ? -8.861 6.757 13.226 1.00 93.81 94 ILE A C 1
ATOM 768 O O . ILE A 1 94 ? -7.843 6.064 13.159 1.00 93.81 94 ILE A O 1
ATOM 772 N N . VAL A 1 95 ? -8.942 7.819 14.035 1.00 95.56 95 VAL A N 1
ATOM 773 C CA . VAL A 1 95 ? -7.818 8.268 14.874 1.00 95.56 95 VAL A CA 1
ATOM 774 C C . VAL A 1 95 ? -7.421 7.182 15.879 1.00 95.56 95 VAL A C 1
ATOM 776 O O . VAL A 1 95 ? -6.237 6.878 16.054 1.00 95.56 95 VAL A O 1
ATOM 779 N N . LYS A 1 96 ? -8.404 6.548 16.526 1.00 94.56 96 LYS A N 1
ATOM 780 C CA . LYS A 1 96 ? -8.151 5.515 17.535 1.00 94.56 96 LYS A CA 1
ATOM 781 C C . LYS A 1 96 ? -7.632 4.206 16.931 1.00 94.56 96 LYS A C 1
ATOM 783 O O . LYS A 1 96 ? -6.701 3.618 17.474 1.00 94.56 96 LYS A O 1
ATOM 788 N N . ALA A 1 97 ? -8.171 3.779 15.790 1.00 92.38 97 ALA A N 1
ATOM 789 C CA . ALA A 1 97 ? -7.671 2.617 15.059 1.00 92.38 97 ALA A CA 1
ATOM 790 C C . ALA A 1 97 ? -6.220 2.826 14.607 1.00 92.38 97 ALA A C 1
ATOM 792 O O . ALA A 1 97 ? -5.360 1.988 14.873 1.00 92.38 97 ALA A O 1
ATOM 793 N N . THR A 1 98 ? -5.930 3.977 13.999 1.00 93.44 98 THR A N 1
ATOM 794 C CA . THR A 1 98 ? -4.598 4.291 13.468 1.00 93.44 98 THR A CA 1
ATOM 795 C C . THR A 1 98 ? -3.562 4.433 14.585 1.00 93.44 98 THR A C 1
ATOM 797 O O . THR A 1 98 ? -2.464 3.898 14.467 1.00 93.44 98 THR A O 1
ATOM 800 N N . SER A 1 99 ? -3.897 5.089 15.701 1.00 94.06 99 SER A N 1
ATOM 801 C CA . SER A 1 99 ? -2.961 5.254 16.829 1.00 94.06 99 SER A CA 1
ATOM 802 C C . SER A 1 99 ? -2.553 3.932 17.487 1.00 94.06 99 SER A C 1
ATOM 804 O O . SER A 1 99 ? -1.409 3.796 17.920 1.00 94.06 99 SER A O 1
ATOM 806 N N . GLN A 1 100 ? -3.448 2.943 17.539 1.00 90.19 100 GLN A N 1
ATOM 807 C CA . GLN A 1 100 ? -3.143 1.640 18.133 1.00 90.19 100 GLN A CA 1
ATOM 808 C C . GLN A 1 100 ? -2.469 0.675 17.158 1.00 90.19 100 GLN A C 1
ATOM 810 O O . GLN A 1 100 ? -1.495 0.016 17.516 1.00 90.19 100 GLN A O 1
ATOM 815 N N . SER A 1 101 ? -2.978 0.593 15.929 1.00 90.19 101 SER A N 1
ATOM 816 C CA . SER A 1 101 ? -2.501 -0.363 14.926 1.00 90.19 101 SER A CA 1
ATOM 817 C C . SER A 1 101 ? -1.302 0.149 14.129 1.00 90.19 101 SER A C 1
ATOM 819 O O . SER A 1 101 ? -0.538 -0.652 13.594 1.00 90.19 101 SER A O 1
ATOM 821 N N . GLY A 1 102 ? -1.088 1.467 14.074 1.00 87.75 102 GLY A N 1
ATOM 822 C CA . GLY A 1 102 ? -0.065 2.092 13.237 1.00 87.75 102 GLY A CA 1
ATOM 823 C C . GLY A 1 102 ? 1.350 1.615 13.547 1.00 87.75 102 GLY A C 1
ATOM 824 O O . GLY A 1 102 ? 2.097 1.299 12.631 1.00 87.75 102 GLY A O 1
ATOM 825 N N . ARG A 1 103 ? 1.715 1.460 14.829 1.00 91.62 103 ARG A N 1
ATOM 826 C CA . ARG A 1 103 ? 3.050 0.951 15.206 1.00 91.62 103 ARG A CA 1
ATOM 827 C C . ARG A 1 103 ? 3.304 -0.465 14.689 1.00 91.62 103 ARG A C 1
ATOM 829 O O . ARG A 1 103 ? 4.414 -0.755 14.256 1.00 91.62 103 ARG A O 1
ATOM 836 N N . ILE A 1 104 ? 2.289 -1.326 14.731 1.00 91.69 104 ILE A N 1
ATOM 837 C CA . ILE A 1 104 ? 2.384 -2.721 14.279 1.00 91.69 104 ILE A CA 1
ATOM 838 C C . ILE A 1 104 ? 2.496 -2.763 12.751 1.00 91.69 104 ILE A C 1
ATOM 840 O O . ILE A 1 104 ? 3.384 -3.423 12.218 1.00 91.69 104 ILE A O 1
ATOM 844 N N . ILE A 1 105 ? 1.650 -1.996 12.059 1.00 90.75 105 ILE A N 1
ATOM 845 C CA . ILE A 1 105 ? 1.650 -1.873 10.596 1.00 90.75 105 ILE A CA 1
ATOM 846 C C . ILE A 1 105 ? 3.006 -1.359 10.092 1.00 90.75 105 ILE A C 1
ATOM 848 O O . ILE A 1 105 ? 3.612 -1.970 9.213 1.00 90.75 105 ILE A O 1
ATOM 852 N N . THR A 1 106 ? 3.525 -0.283 10.691 1.00 91.50 106 THR A N 1
ATOM 853 C CA . THR A 1 106 ? 4.822 0.296 10.317 1.00 91.50 106 THR A CA 1
ATOM 854 C C . THR A 1 106 ? 5.975 -0.668 10.586 1.00 91.50 106 THR A C 1
ATOM 856 O O . THR A 1 106 ? 6.878 -0.771 9.761 1.00 91.50 106 THR A O 1
ATOM 859 N N . ALA A 1 107 ? 5.951 -1.406 11.702 1.00 93.81 107 ALA A N 1
ATOM 860 C CA . ALA A 1 107 ? 6.974 -2.409 11.991 1.00 93.81 107 ALA A CA 1
ATOM 861 C C . ALA A 1 107 ? 6.978 -3.538 10.946 1.00 93.81 107 ALA A C 1
ATOM 863 O O . ALA A 1 107 ? 8.041 -3.900 10.447 1.00 93.81 107 ALA A O 1
ATOM 864 N N . ALA A 1 108 ? 5.802 -4.046 10.561 1.00 91.19 108 ALA A N 1
ATOM 865 C CA . ALA A 1 108 ? 5.679 -5.053 9.508 1.00 91.19 108 ALA A CA 1
ATOM 866 C C . ALA A 1 108 ? 6.200 -4.534 8.156 1.00 91.19 108 ALA A C 1
ATOM 868 O O . ALA A 1 108 ? 6.981 -5.214 7.489 1.00 91.19 108 ALA A O 1
ATOM 869 N N . GLY A 1 109 ? 5.832 -3.302 7.787 1.00 91.06 109 GLY A N 1
ATOM 870 C CA . GLY A 1 109 ? 6.329 -2.657 6.569 1.00 91.06 109 GLY A CA 1
ATOM 871 C C . GLY A 1 109 ? 7.846 -2.468 6.573 1.00 91.06 109 GLY A C 1
ATOM 872 O O . GLY A 1 109 ? 8.498 -2.685 5.554 1.00 91.06 109 GLY A O 1
ATOM 873 N N . LEU A 1 110 ? 8.429 -2.136 7.728 1.00 95.19 110 LEU A N 1
ATOM 874 C CA . LEU A 1 110 ? 9.873 -1.977 7.878 1.00 95.19 110 LEU A CA 1
ATOM 875 C C . LEU A 1 110 ? 10.621 -3.306 7.713 1.00 95.19 110 LEU A C 1
ATOM 877 O O . LEU A 1 110 ? 11.619 -3.354 6.998 1.00 95.19 110 LEU A O 1
ATOM 881 N N . ILE A 1 111 ? 10.132 -4.386 8.330 1.00 94.00 111 ILE A N 1
ATOM 882 C CA . ILE A 1 111 ? 10.722 -5.730 8.193 1.00 94.00 111 ILE A CA 1
ATOM 883 C C . ILE A 1 111 ? 10.754 -6.145 6.723 1.00 94.00 111 ILE A C 1
ATOM 885 O O . ILE A 1 111 ? 11.773 -6.605 6.211 1.00 94.00 111 ILE A O 1
ATOM 889 N N . MET A 1 112 ? 9.645 -5.934 6.027 1.00 92.38 112 MET A N 1
ATOM 890 C CA . MET A 1 112 ? 9.536 -6.241 4.613 1.00 92.38 112 MET A CA 1
ATOM 891 C C . MET A 1 112 ? 10.447 -5.365 3.743 1.00 92.38 112 MET A C 1
ATOM 893 O O . MET A 1 112 ? 11.085 -5.877 2.825 1.00 92.38 112 MET A O 1
ATOM 897 N N . ALA A 1 113 ? 10.543 -4.063 4.029 1.00 92.25 113 ALA A N 1
ATOM 898 C CA . ALA A 1 113 ? 11.458 -3.171 3.322 1.00 92.25 113 ALA A CA 1
ATOM 899 C C . ALA A 1 113 ? 12.912 -3.649 3.455 1.00 92.25 113 ALA A C 1
ATOM 901 O O . ALA A 1 113 ? 13.636 -3.688 2.464 1.00 92.25 113 ALA A O 1
ATOM 902 N N . ILE A 1 114 ? 13.316 -4.085 4.653 1.00 95.06 114 ILE A N 1
ATOM 903 C CA . ILE A 1 114 ? 14.642 -4.664 4.903 1.00 95.06 114 ILE A CA 1
ATOM 904 C C . ILE A 1 114 ? 14.828 -5.971 4.117 1.00 95.06 114 ILE A C 1
ATOM 906 O O . ILE A 1 114 ? 15.884 -6.174 3.520 1.00 95.06 114 ILE A O 1
ATOM 910 N N . ALA A 1 115 ? 13.813 -6.837 4.067 1.00 92.19 115 ALA A N 1
ATOM 911 C CA . ALA A 1 115 ? 13.879 -8.093 3.320 1.00 92.19 115 ALA A CA 1
ATOM 91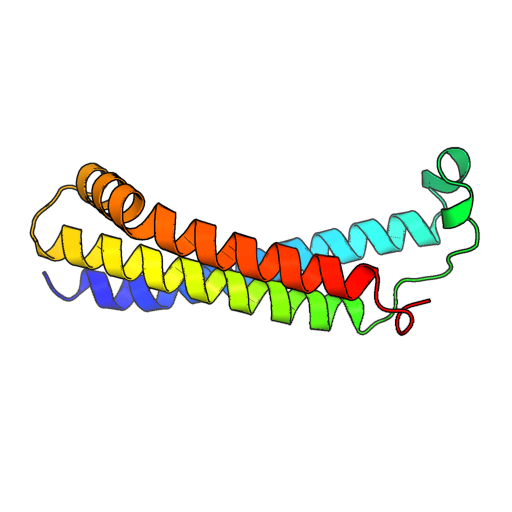2 C C . ALA A 1 115 ? 14.080 -7.864 1.810 1.00 92.19 115 ALA A C 1
ATOM 914 O O . ALA A 1 115 ? 14.969 -8.466 1.207 1.00 92.19 115 ALA A O 1
ATOM 915 N N . PHE A 1 116 ? 13.309 -6.955 1.202 1.00 89.06 116 PHE A N 1
ATOM 916 C CA . PHE A 1 116 ? 13.482 -6.605 -0.212 1.00 89.06 116 PHE A CA 1
ATOM 917 C C . PHE A 1 116 ? 14.793 -5.868 -0.479 1.00 89.06 116 PHE A C 1
ATOM 919 O O . PHE A 1 116 ? 15.427 -6.112 -1.503 1.00 89.06 116 PHE A O 1
ATOM 926 N N . LEU A 1 117 ? 15.234 -5.009 0.444 1.00 91.50 117 LEU A N 1
ATOM 927 C CA . LEU A 1 117 ? 16.538 -4.361 0.347 1.00 91.50 117 LEU A CA 1
ATOM 928 C C . LEU A 1 117 ? 17.666 -5.401 0.340 1.00 91.50 117 LEU A C 1
ATOM 930 O O . LEU A 1 117 ? 18.579 -5.298 -0.472 1.00 91.50 117 LEU A O 1
ATOM 934 N N . GLY A 1 118 ? 17.574 -6.440 1.174 1.00 91.38 118 GLY A N 1
ATOM 935 C CA . GLY A 1 118 ? 18.508 -7.568 1.161 1.00 91.38 118 GLY A CA 1
ATOM 936 C C . GLY A 1 118 ? 18.522 -8.328 -0.169 1.00 91.38 118 GLY A C 1
ATOM 937 O O . GLY A 1 118 ? 19.587 -8.743 -0.622 1.00 91.38 118 GLY A O 1
ATOM 938 N N . LEU A 1 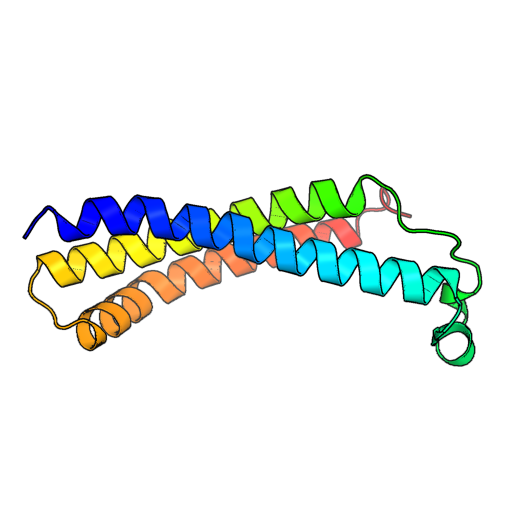119 ? 17.367 -8.456 -0.836 1.00 87.75 119 LEU A N 1
ATOM 939 C CA . LEU A 1 119 ? 17.273 -9.093 -2.153 1.00 87.75 119 LEU A CA 1
ATOM 940 C C . LEU A 1 119 ? 18.072 -8.335 -3.226 1.00 87.75 119 LEU A C 1
ATOM 942 O O . LEU A 1 119 ? 18.662 -8.977 -4.089 1.00 87.75 119 LEU A O 1
ATOM 946 N N . LEU A 1 120 ? 18.151 -6.999 -3.149 1.00 85.75 120 LEU A N 1
ATOM 947 C CA . LEU A 1 120 ? 18.932 -6.183 -4.093 1.00 85.75 120 LEU A CA 1
ATOM 948 C C . LEU A 1 120 ? 20.441 -6.443 -4.009 1.00 85.75 120 LEU A C 1
ATOM 950 O O . LEU A 1 120 ? 21.140 -6.316 -5.009 1.00 85.75 120 LEU A O 1
ATOM 954 N N . PHE A 1 121 ? 20.944 -6.813 -2.829 1.00 85.62 121 PHE A N 1
ATOM 955 C CA . PHE A 1 121 ? 22.351 -7.176 -2.634 1.00 85.62 121 PHE A CA 1
ATOM 956 C C . PHE A 1 121 ? 22.646 -8.636 -2.995 1.00 85.62 121 PHE A C 1
ATOM 958 O O . PHE A 1 121 ? 23.809 -9.041 -3.015 1.00 85.62 121 PHE A O 1
ATOM 965 N N . SER A 1 122 ? 21.615 -9.443 -3.259 1.00 86.00 122 SER A N 1
ATOM 966 C CA . SER A 1 122 ? 21.803 -10.839 -3.624 1.00 86.00 122 SER A CA 1
ATOM 967 C C . SER A 1 122 ? 22.336 -10.936 -5.051 1.00 86.00 122 SER A C 1
ATOM 969 O O . SER A 1 122 ? 21.706 -10.484 -6.005 1.00 86.00 122 SER A O 1
ATOM 971 N N . HIS A 1 123 ? 23.486 -11.592 -5.199 1.00 62.16 123 HIS A N 1
ATOM 972 C CA . HIS A 1 123 ? 24.215 -11.785 -6.459 1.00 62.16 123 HIS A CA 1
ATOM 973 C C . HIS A 1 123 ? 23.449 -12.625 -7.510 1.00 62.16 123 HIS A C 1
ATOM 975 O O . HIS A 1 123 ? 23.994 -12.945 -8.559 1.00 62.16 123 HIS A O 1
ATOM 981 N N . MET A 1 124 ? 22.199 -13.010 -7.223 1.00 57.47 124 MET A N 1
ATOM 982 C CA . MET A 1 124 ? 21.292 -13.727 -8.126 1.00 57.47 124 MET A CA 1
ATOM 983 C C . MET A 1 124 ? 20.527 -12.808 -9.099 1.00 57.47 124 MET A C 1
ATOM 985 O O . MET A 1 124 ? 19.795 -13.318 -9.943 1.00 57.47 124 MET A O 1
ATOM 989 N N . VAL A 1 125 ? 20.641 -11.479 -8.967 1.00 55.94 125 VAL A N 1
ATOM 990 C CA . VAL A 1 125 ? 19.898 -10.494 -9.788 1.00 55.94 125 VAL A CA 1
ATOM 991 C C . VAL A 1 125 ? 20.809 -9.682 -10.736 1.00 55.94 125 VAL A C 1
ATOM 993 O O . VAL A 1 125 ? 20.299 -8.891 -11.526 1.00 55.94 125 VAL A O 1
ATOM 996 N N . TYR A 1 126 ? 22.130 -9.910 -10.719 1.00 44.25 126 TYR A N 1
ATOM 997 C CA . TYR A 1 126 ? 23.102 -9.326 -11.661 1.00 44.25 126 TYR A CA 1
ATOM 998 C C . TYR A 1 126 ? 23.777 -10.394 -12.517 1.00 44.25 126 TYR A C 1
ATOM 1000 O O . TYR A 1 126 ? 24.113 -11.460 -11.955 1.00 44.25 126 TYR A O 1
#

InterPro domains:
  IPR004869 Membrane transport protein MMPL domain [PF03176] (30-125)
  IPR050545 HpnN/MmpL-like transporters [PTHR33406] (10-124)